Protein AF-A0A3R7THR3-F1 (afdb_monomer_lite)

pLDDT: mean 92.1, std 5.4, range [64.81, 97.94]

Radius of gyration: 26.48 Å; chains: 1; bounding box: 70×37×37 Å

Foldseek 3Di:
DDPVVVVVVVVVVVVVVVVVDDPDDDDDDDDPDPDPWDWPDDDQPDDPPDGDHDTHTDPVPDDPD

Structure (mmCIF, N/CA/C/O backbone):
data_AF-A0A3R7THR3-F1
#
_entry.id   AF-A0A3R7THR3-F1
#
loop_
_atom_site.group_PDB
_atom_site.id
_atom_site.type_symbol
_atom_site.label_atom_id
_atom_site.label_alt_id
_atom_site.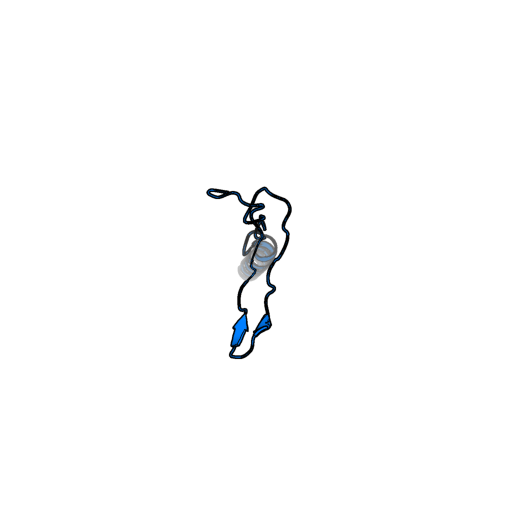label_comp_id
_atom_site.label_asym_id
_atom_site.label_entity_id
_atom_site.label_seq_id
_atom_site.pdbx_PDB_ins_code
_atom_site.Cartn_x
_atom_site.Cartn_y
_atom_site.Cartn_z
_atom_site.occupancy
_atom_site.B_iso_or_equiv
_atom_site.auth_seq_id
_atom_site.auth_comp_id
_atom_site.auth_asym_id
_atom_site.auth_atom_id
_atom_site.pdbx_PDB_model_num
ATOM 1 N N . MET A 1 1 ? 50.348 -21.645 -18.188 1.00 64.81 1 MET A N 1
ATOM 2 C CA . MET A 1 1 ? 49.642 -20.972 -17.073 1.00 64.81 1 MET A CA 1
ATOM 3 C C . MET A 1 1 ? 49.399 -22.000 -15.971 1.00 64.81 1 MET A C 1
ATOM 5 O O . MET A 1 1 ? 49.015 -23.112 -16.305 1.00 64.81 1 MET A O 1
ATOM 9 N N . ASN A 1 2 ? 49.697 -21.700 -14.702 1.00 89.69 2 ASN A N 1
ATOM 10 C CA . ASN A 1 2 ? 49.576 -22.683 -13.612 1.00 89.69 2 ASN A CA 1
ATOM 11 C C . ASN A 1 2 ? 48.090 -22.943 -13.281 1.00 89.69 2 ASN A C 1
ATOM 13 O O . ASN A 1 2 ? 47.300 -22.003 -13.213 1.00 89.69 2 ASN A O 1
ATOM 17 N N . LEU A 1 3 ? 47.708 -24.202 -13.053 1.00 87.38 3 LEU A N 1
ATOM 18 C CA . LEU A 1 3 ? 46.337 -24.591 -12.705 1.00 87.38 3 LEU A CA 1
ATOM 19 C C . LEU A 1 3 ? 45.818 -23.873 -11.446 1.00 87.38 3 LEU A C 1
ATOM 21 O O . LEU A 1 3 ? 44.645 -23.512 -11.382 1.00 87.38 3 LEU A O 1
ATOM 25 N N . SER A 1 4 ? 46.692 -23.621 -10.468 1.00 89.00 4 SER A N 1
ATOM 26 C CA . SER A 1 4 ? 46.355 -22.853 -9.261 1.00 89.00 4 SER A CA 1
ATOM 27 C C . SER A 1 4 ? 45.960 -21.408 -9.595 1.00 89.00 4 SER A C 1
ATOM 29 O O . SER A 1 4 ? 44.950 -20.896 -9.114 1.00 89.00 4 SER A O 1
ATOM 31 N N . PHE A 1 5 ? 46.700 -20.782 -10.513 1.00 90.88 5 PHE A N 1
ATOM 32 C CA . PHE A 1 5 ? 46.433 -19.421 -10.971 1.00 90.88 5 PHE A CA 1
ATOM 33 C C . PHE A 1 5 ? 45.086 -19.317 -11.704 1.00 90.88 5 PHE A C 1
ATOM 35 O O . PHE A 1 5 ? 44.315 -18.393 -11.453 1.00 90.88 5 PHE A O 1
ATOM 42 N N . LEU A 1 6 ? 44.757 -20.301 -12.550 1.00 91.50 6 LEU A N 1
ATOM 43 C CA . LEU A 1 6 ? 43.472 -20.342 -13.256 1.00 91.50 6 LEU A CA 1
ATOM 44 C C . LEU A 1 6 ? 42.282 -20.475 -12.288 1.00 91.50 6 LEU A C 1
ATOM 46 O O . LEU A 1 6 ? 41.267 -19.805 -12.467 1.00 91.50 6 LEU A O 1
ATOM 50 N N . LYS A 1 7 ? 42.413 -21.296 -11.238 1.00 91.31 7 LYS A N 1
ATOM 51 C CA . LYS A 1 7 ? 41.372 -21.446 -10.206 1.00 91.31 7 LYS A CA 1
ATOM 52 C C . LYS A 1 7 ? 41.139 -20.146 -9.440 1.00 91.31 7 LYS A C 1
ATOM 54 O O . LYS A 1 7 ? 39.988 -19.757 -9.254 1.00 91.31 7 LYS A O 1
ATOM 59 N N . LEU A 1 8 ? 42.216 -19.466 -9.043 1.00 93.75 8 LEU A N 1
ATOM 60 C CA . LEU A 1 8 ? 42.123 -18.191 -8.334 1.00 93.75 8 LEU A CA 1
ATOM 61 C C . LEU A 1 8 ? 41.453 -17.118 -9.202 1.00 93.75 8 LEU A C 1
ATOM 63 O O . LEU A 1 8 ? 40.548 -16.438 -8.729 1.00 93.75 8 LEU A O 1
ATOM 67 N N . SER A 1 9 ? 41.828 -17.034 -10.483 1.00 92.94 9 SER A N 1
ATOM 68 C CA . SER A 1 9 ? 41.202 -16.117 -11.444 1.00 92.94 9 SER A CA 1
ATOM 69 C C . SER A 1 9 ? 39.714 -16.403 -11.670 1.00 92.94 9 SER A C 1
ATOM 71 O O . SER A 1 9 ? 38.940 -15.482 -11.911 1.00 92.94 9 SER A O 1
ATOM 73 N N . CYS A 1 10 ? 39.301 -17.671 -11.631 1.00 94.06 10 CYS A N 1
ATOM 74 C CA . CYS A 1 10 ? 37.895 -18.038 -11.780 1.00 94.06 10 CYS A CA 1
ATOM 75 C C . CYS A 1 10 ? 37.088 -17.651 -10.530 1.00 94.06 10 CYS A C 1
ATOM 77 O O . CYS A 1 10 ? 36.000 -17.090 -10.639 1.00 94.06 10 CYS A O 1
ATOM 7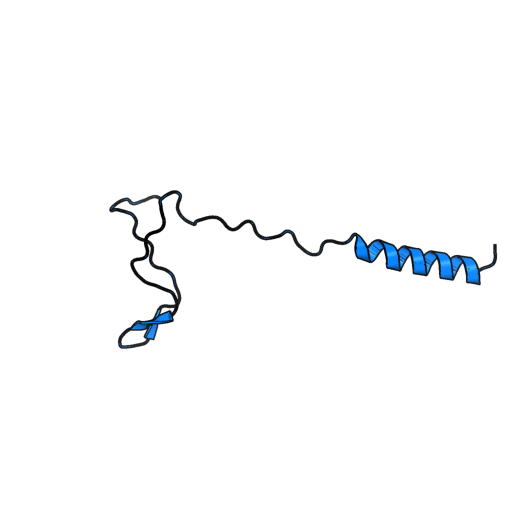9 N N . LEU A 1 11 ? 37.647 -17.877 -9.337 1.00 93.88 11 LEU A N 1
ATOM 80 C CA . LEU A 1 11 ? 36.998 -17.525 -8.074 1.00 93.88 11 LEU A CA 1
ATOM 81 C C . LEU A 1 11 ? 36.811 -16.008 -7.926 1.00 93.88 11 LEU A C 1
ATOM 83 O O . LEU A 1 11 ? 35.741 -15.563 -7.511 1.00 93.88 11 LEU A O 1
ATOM 87 N N . THR A 1 12 ? 37.817 -15.213 -8.302 1.00 94.00 12 THR A N 1
ATOM 88 C CA . THR A 1 12 ? 37.702 -13.747 -8.283 1.00 94.00 12 THR A CA 1
ATOM 89 C C . THR A 1 12 ? 36.643 -13.257 -9.264 1.00 94.00 12 THR A C 1
ATOM 91 O O . THR A 1 12 ? 35.849 -12.388 -8.913 1.00 94.00 12 THR A O 1
ATOM 94 N N . LEU A 1 13 ? 36.559 -13.849 -10.458 1.00 93.88 13 LEU A N 1
ATOM 95 C CA . LEU A 1 13 ? 35.525 -13.512 -11.435 1.00 93.88 13 LEU A CA 1
ATOM 96 C C . LEU A 1 13 ? 34.113 -13.828 -10.915 1.00 93.88 13 LEU A C 1
ATOM 98 O O . LEU A 1 13 ? 33.228 -12.979 -11.001 1.00 93.88 13 LEU A O 1
ATOM 102 N N . ILE A 1 14 ? 33.909 -15.011 -10.327 1.00 92.94 14 ILE A N 1
ATOM 103 C CA . ILE A 1 14 ? 32.619 -15.404 -9.734 1.00 92.94 14 ILE A CA 1
ATOM 104 C C . ILE A 1 14 ? 32.222 -14.431 -8.616 1.00 92.94 14 ILE A C 1
ATOM 106 O O . ILE A 1 14 ? 31.071 -13.998 -8.551 1.00 92.94 14 ILE A O 1
ATOM 110 N N . PHE A 1 15 ? 33.167 -14.036 -7.761 1.00 90.75 15 PHE A N 1
ATOM 111 C CA . PHE A 1 15 ? 32.916 -13.059 -6.702 1.00 90.75 15 PHE A CA 1
ATOM 112 C C . PHE A 1 15 ? 32.474 -11.697 -7.261 1.00 90.75 15 PHE A C 1
ATOM 114 O O . PHE A 1 15 ? 31.501 -11.122 -6.780 1.00 90.75 15 PHE A O 1
ATOM 121 N N . LEU A 1 16 ? 33.120 -11.214 -8.325 1.00 93.06 16 LEU A N 1
ATOM 122 C CA . LEU A 1 16 ? 32.786 -9.929 -8.949 1.00 93.06 16 LEU A CA 1
ATOM 123 C C . LEU A 1 16 ? 31.398 -9.919 -9.609 1.00 93.06 16 LEU A C 1
ATOM 125 O O . LEU A 1 16 ? 30.710 -8.899 -9.564 1.00 93.06 16 LEU A O 1
ATOM 129 N N . ILE A 1 17 ? 30.948 -11.047 -10.167 1.00 91.56 17 ILE A N 1
ATOM 130 C CA . ILE A 1 17 ? 29.621 -11.158 -10.799 1.00 91.56 17 ILE A CA 1
ATOM 131 C C . ILE A 1 17 ? 28.489 -10.936 -9.784 1.00 91.56 17 ILE A C 1
ATOM 133 O O . ILE A 1 17 ? 27.464 -10.354 -10.136 1.00 91.56 17 ILE A O 1
ATOM 137 N N . ASN A 1 18 ? 28.683 -11.312 -8.514 1.00 86.31 18 ASN A N 1
ATOM 138 C CA . ASN A 1 18 ? 27.660 -11.150 -7.475 1.00 86.31 18 ASN A CA 1
ATOM 139 C C . ASN A 1 18 ? 27.282 -9.678 -7.223 1.00 86.31 18 ASN A C 1
ATOM 141 O O . ASN A 1 18 ? 26.126 -9.399 -6.921 1.00 86.31 18 ASN A O 1
ATOM 145 N N . PHE A 1 19 ? 28.201 -8.724 -7.420 1.00 85.88 19 PHE A N 1
ATOM 146 C CA . PHE A 1 19 ? 27.914 -7.290 -7.250 1.00 85.88 19 PHE A CA 1
ATOM 147 C C . PHE A 1 19 ? 26.992 -6.708 -8.330 1.00 85.88 19 PHE A C 1
ATOM 149 O O . PHE A 1 19 ? 26.453 -5.618 -8.153 1.00 85.88 19 PHE A O 1
ATOM 156 N N . SER A 1 20 ? 26.818 -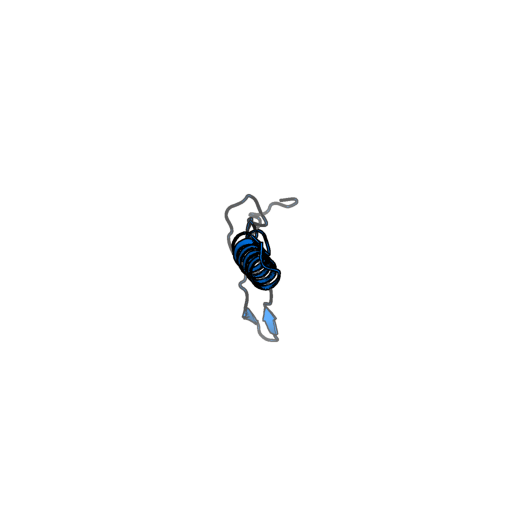7.412 -9.451 1.00 85.25 20 SER A N 1
ATOM 157 C CA . SER A 1 20 ? 25.969 -6.971 -10.566 1.00 85.25 20 SER A CA 1
ATOM 158 C C . SER A 1 20 ? 24.573 -7.602 -10.544 1.00 85.25 20 SER A C 1
ATOM 160 O O . SER A 1 20 ? 23.728 -7.255 -11.369 1.00 85.25 20 SER A O 1
ATOM 162 N N . LEU A 1 21 ? 24.311 -8.525 -9.615 1.00 86.44 21 LEU A N 1
ATOM 163 C CA . LEU A 1 21 ? 23.009 -9.171 -9.487 1.00 86.44 21 LEU A CA 1
ATOM 164 C C . LEU A 1 21 ? 22.043 -8.246 -8.737 1.00 86.44 21 LEU A C 1
ATOM 166 O O . LEU A 1 21 ? 22.305 -7.830 -7.611 1.00 86.44 21 LEU A O 1
ATOM 170 N N . LYS A 1 22 ? 20.894 -7.947 -9.350 1.00 87.31 22 LYS A N 1
ATOM 171 C CA . LYS A 1 22 ? 19.758 -7.306 -8.674 1.00 87.31 22 LYS A CA 1
ATOM 172 C C . LYS A 1 22 ? 18.681 -8.359 -8.419 1.00 87.31 22 LYS A C 1
ATOM 174 O O . LYS A 1 22 ? 18.185 -8.963 -9.362 1.00 87.31 22 LYS A O 1
ATOM 179 N N . SER A 1 23 ? 18.354 -8.585 -7.147 1.00 79.81 23 SER A N 1
ATOM 180 C CA . SER A 1 23 ? 17.437 -9.649 -6.698 1.00 79.81 23 SER A CA 1
ATOM 181 C C . SER A 1 23 ? 15.957 -9.319 -6.932 1.00 79.81 23 SER A C 1
ATOM 183 O O . SER A 1 23 ? 15.142 -10.217 -7.107 1.00 79.81 23 SER A O 1
ATOM 185 N N . GLN A 1 24 ? 15.592 -8.037 -6.983 1.00 82.50 24 GLN A N 1
ATOM 186 C CA . GLN A 1 24 ? 14.231 -7.596 -7.286 1.00 82.50 24 GLN A CA 1
ATOM 187 C C . GLN A 1 24 ? 14.216 -6.139 -7.749 1.00 82.50 24 GLN A C 1
ATOM 189 O O . GLN A 1 24 ? 15.087 -5.348 -7.382 1.00 82.50 24 GLN A O 1
ATOM 194 N N . ASN A 1 25 ? 13.218 -5.796 -8.562 1.00 83.94 25 ASN A N 1
ATOM 195 C CA . ASN A 1 25 ? 12.914 -4.404 -8.861 1.00 83.94 25 ASN A CA 1
ATOM 196 C C . ASN A 1 25 ? 12.216 -3.776 -7.654 1.00 83.94 25 ASN A C 1
ATOM 198 O O . ASN A 1 25 ? 11.385 -4.422 -7.016 1.00 83.94 25 ASN A O 1
ATOM 202 N N . GLU A 1 26 ? 12.526 -2.511 -7.379 1.00 86.12 26 GLU A N 1
ATOM 203 C CA . GLU A 1 26 ? 11.766 -1.725 -6.412 1.00 86.12 26 GLU A CA 1
ATOM 204 C C . GLU A 1 26 ? 10.287 -1.695 -6.829 1.00 86.12 26 GLU A C 1
ATOM 206 O O . GLU A 1 26 ? 9.987 -1.385 -7.992 1.00 86.12 26 GLU A O 1
ATOM 211 N N . PRO A 1 27 ? 9.348 -2.031 -5.928 1.00 87.00 27 PRO A N 1
ATOM 212 C CA . PRO A 1 27 ? 7.935 -1.982 -6.252 1.00 87.00 27 PRO A CA 1
ATOM 213 C C . PRO A 1 27 ? 7.535 -0.537 -6.549 1.00 87.00 27 PRO A C 1
ATOM 215 O O . PRO A 1 27 ? 7.764 0.380 -5.758 1.00 87.00 27 PRO A O 1
ATOM 218 N N . LYS A 1 28 ? 6.900 -0.325 -7.703 1.00 90.94 28 LYS A N 1
ATOM 219 C CA . LYS A 1 28 ? 6.299 0.966 -8.026 1.00 90.94 28 LYS A CA 1
ATOM 220 C C . LYS A 1 28 ? 4.972 1.080 -7.284 1.00 90.94 28 LYS A C 1
ATOM 222 O O . LYS A 1 28 ? 3.958 0.554 -7.736 1.00 90.94 28 LYS A O 1
ATOM 227 N N . TR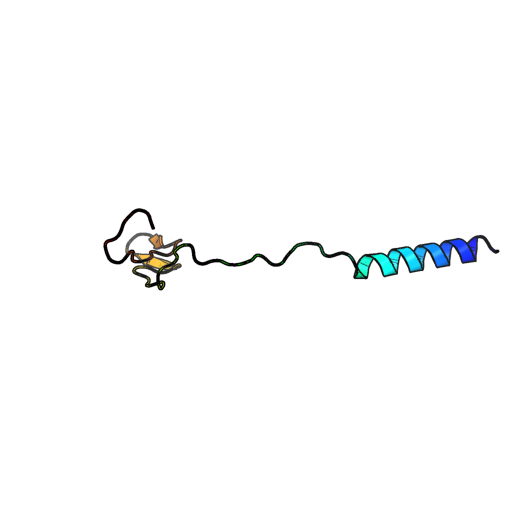P A 1 29 ? 4.985 1.770 -6.151 1.00 91.31 29 TRP A N 1
ATOM 228 C CA . TRP A 1 29 ? 3.769 2.089 -5.412 1.00 91.31 29 TRP A CA 1
ATOM 229 C C . TRP A 1 29 ? 2.895 3.036 -6.233 1.00 91.31 29 TRP A C 1
ATOM 231 O O . TRP A 1 29 ? 3.353 4.082 -6.696 1.00 91.31 29 TRP A O 1
ATOM 241 N N . VAL A 1 30 ? 1.636 2.656 -6.422 1.00 92.25 30 VAL A N 1
ATOM 242 C CA . VAL A 1 30 ? 0.624 3.463 -7.103 1.00 92.25 30 VAL A CA 1
ATOM 243 C C . VAL A 1 30 ? -0.569 3.635 -6.181 1.00 92.25 30 VAL A C 1
ATOM 245 O O . VAL A 1 30 ? -0.900 2.741 -5.403 1.00 92.25 30 VAL A O 1
ATOM 248 N N . SER A 1 31 ? -1.201 4.803 -6.258 1.00 93.25 31 SER A N 1
ATOM 249 C CA . SER A 1 31 ? -2.478 5.019 -5.588 1.00 93.25 31 SER A CA 1
ATOM 250 C C . SER A 1 31 ? -3.520 4.062 -6.179 1.00 93.25 31 SER A C 1
ATOM 252 O O . SER A 1 31 ? -3.553 3.914 -7.402 1.00 93.25 31 SER A O 1
ATOM 254 N N . PRO A 1 32 ? -4.381 3.432 -5.359 1.00 93.00 32 PRO A N 1
ATOM 255 C CA .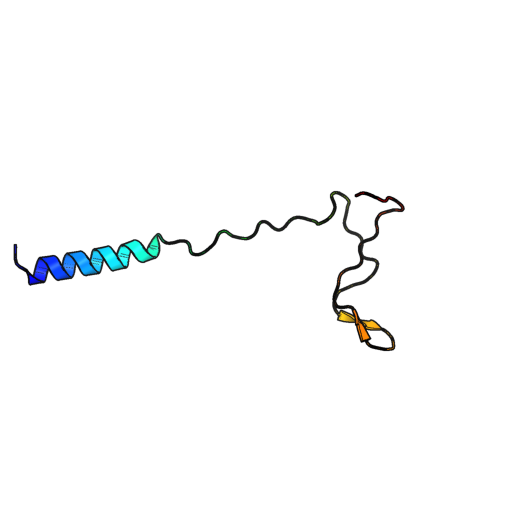 PRO A 1 32 ? -5.444 2.564 -5.863 1.00 93.00 32 PRO A CA 1
ATOM 256 C C . PRO A 1 32 ? -6.553 3.345 -6.580 1.00 93.00 32 PRO A C 1
ATOM 258 O O . PRO A 1 32 ? -7.388 2.731 -7.228 1.00 93.00 32 PRO A O 1
ATOM 261 N N . LEU A 1 33 ? -6.571 4.677 -6.449 1.00 94.19 33 LEU A N 1
ATOM 262 C CA . LEU A 1 33 ? -7.512 5.574 -7.112 1.00 94.19 33 LEU A CA 1
ATOM 263 C C . LEU A 1 33 ? -6.772 6.779 -7.701 1.00 94.19 33 LEU A C 1
ATOM 265 O O . LEU A 1 33 ? -5.837 7.303 -7.089 1.00 94.19 33 LEU A O 1
ATOM 269 N N . GLU A 1 34 ? -7.245 7.279 -8.840 1.00 92.94 34 GLU A N 1
ATOM 270 C CA . GLU A 1 34 ? -6.695 8.476 -9.503 1.00 92.94 34 GLU A CA 1
ATOM 271 C C . GLU A 1 34 ? -7.162 9.803 -8.871 1.00 92.94 34 GLU A C 1
ATOM 273 O O . GLU A 1 34 ? -6.792 10.889 -9.315 1.00 92.94 34 GLU A O 1
ATOM 278 N N . ILE A 1 35 ? -7.982 9.739 -7.819 1.00 94.31 35 ILE A N 1
ATOM 279 C CA . ILE A 1 35 ? -8.484 10.905 -7.084 1.00 94.31 35 ILE A CA 1
ATOM 280 C C . ILE A 1 35 ? -7.615 11.199 -5.851 1.00 94.31 35 ILE A C 1
ATOM 282 O O . ILE A 1 35 ? -6.969 10.288 -5.327 1.00 94.31 35 ILE A O 1
ATOM 286 N N . PRO A 1 36 ? -7.617 12.441 -5.323 1.00 94.44 36 PRO A N 1
ATOM 287 C CA . PRO A 1 36 ? -6.945 12.738 -4.063 1.00 94.44 36 PRO A CA 1
ATOM 288 C C . PRO A 1 36 ? -7.448 11.829 -2.941 1.00 94.44 36 PRO A C 1
ATOM 290 O O . PRO A 1 36 ? -8.648 11.784 -2.655 1.00 94.44 36 PRO A O 1
ATOM 293 N N . ILE A 1 37 ? -6.525 11.116 -2.298 1.00 95.00 37 ILE A N 1
ATOM 294 C CA . ILE A 1 37 ? -6.853 10.185 -1.222 1.00 95.00 37 ILE A CA 1
ATOM 295 C C . ILE A 1 37 ? -7.348 10.960 -0.003 1.00 95.00 37 ILE A C 1
ATOM 297 O O . ILE A 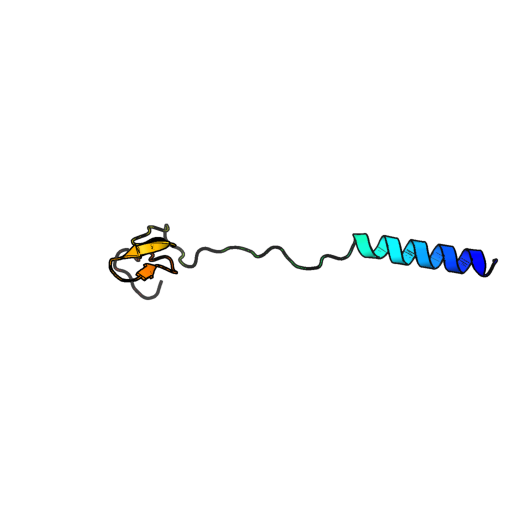1 37 ? -6.636 11.781 0.573 1.00 95.00 37 ILE A O 1
ATOM 301 N N . GLN A 1 38 ? -8.579 10.662 0.404 1.00 96.06 38 GLN A N 1
ATOM 302 C CA . GLN A 1 38 ? -9.165 11.120 1.657 1.00 96.06 38 GLN A CA 1
ATOM 303 C C . GLN A 1 38 ? -9.665 9.907 2.426 1.00 96.06 38 GLN A C 1
ATOM 305 O O . GLN A 1 38 ? -10.515 9.168 1.931 1.00 96.06 38 GLN A O 1
ATOM 310 N N . LEU A 1 39 ? -9.148 9.704 3.634 1.00 96.56 39 LEU A N 1
ATOM 311 C CA . LEU A 1 39 ? -9.514 8.553 4.448 1.00 96.56 39 LEU A CA 1
ATOM 312 C C . LEU A 1 39 ? -10.818 8.815 5.211 1.00 96.56 39 LEU A C 1
ATOM 314 O O . LEU A 1 39 ? -11.055 9.907 5.733 1.00 96.56 39 LEU A O 1
ATOM 318 N N . SER A 1 40 ? -11.679 7.805 5.270 1.00 96.44 40 SER A N 1
ATOM 319 C CA . SER A 1 40 ? -12.797 7.722 6.219 1.00 96.44 40 SER A CA 1
ATOM 320 C C . SER A 1 40 ? -12.524 6.751 7.366 1.00 96.44 40 SER A C 1
ATOM 322 O O . SER A 1 40 ? -13.264 6.784 8.342 1.00 96.44 40 SER A O 1
ATOM 324 N N . GLY A 1 41 ? -11.472 5.938 7.254 1.00 97.00 41 GLY A N 1
ATOM 325 C CA . GLY A 1 41 ? -11.010 5.001 8.274 1.00 97.00 41 GLY A CA 1
ATOM 326 C C . GLY A 1 41 ? -9.548 4.617 8.042 1.00 97.00 41 GLY A C 1
ATOM 327 O O . GLY A 1 41 ? -9.071 4.634 6.901 1.00 97.00 41 GLY A O 1
ATOM 328 N N . THR A 1 42 ? -8.822 4.321 9.121 1.00 97.12 42 THR A N 1
ATOM 329 C CA . THR A 1 42 ? -7.365 4.087 9.091 1.00 97.12 42 THR A CA 1
ATOM 330 C C . THR A 1 42 ? -6.986 2.676 9.529 1.00 97.12 42 THR A C 1
ATOM 332 O O . THR A 1 42 ? -7.687 2.052 10.325 1.00 97.12 42 THR A O 1
ATOM 335 N N . PHE A 1 43 ? -5.817 2.199 9.096 1.00 97.38 43 PHE A N 1
ATOM 336 C CA . PHE A 1 43 ? -5.259 0.942 9.588 1.00 97.38 43 PHE A CA 1
ATOM 337 C C . PHE A 1 43 ? -5.025 1.013 11.101 1.00 97.38 43 PHE A C 1
ATOM 339 O O . PHE A 1 43 ? -4.460 1.981 11.607 1.00 97.38 43 PHE A O 1
ATOM 346 N N . GLY A 1 44 ? -5.456 -0.019 11.822 1.00 96.44 44 GLY A N 1
ATOM 347 C CA . GLY A 1 44 ? -5.350 -0.113 13.275 1.00 96.44 44 GLY A CA 1
ATOM 348 C C . GLY A 1 44 ? -6.389 0.700 14.051 1.00 96.44 44 GLY A C 1
ATOM 349 O O . GLY A 1 44 ? -6.326 0.717 15.278 1.00 96.44 44 GLY A O 1
ATOM 350 N N . GLU A 1 45 ? -7.350 1.351 13.387 1.00 97.75 45 GLU A N 1
ATOM 351 C CA . GLU A 1 45 ? -8.447 2.048 14.067 1.00 97.75 45 GLU A CA 1
ATOM 352 C C . GLU A 1 45 ? -9.211 1.069 14.973 1.00 97.75 45 GLU A C 1
ATOM 354 O O . GLU A 1 45 ? -9.740 0.054 14.509 1.00 97.75 45 GLU A O 1
ATOM 359 N N . LEU A 1 46 ? -9.254 1.358 16.276 1.00 96.81 46 LEU A N 1
ATOM 360 C CA . LEU A 1 46 ? -10.005 0.559 17.238 1.00 96.81 46 LEU A CA 1
ATOM 361 C C . LEU A 1 46 ? -11.497 0.848 17.100 1.00 96.81 46 LEU A C 1
ATOM 363 O O . LEU A 1 46 ? -11.944 1.989 17.204 1.00 96.81 46 LEU A O 1
ATOM 367 N N . ARG A 1 47 ? -12.273 -0.216 16.925 1.00 92.62 47 ARG A N 1
ATOM 368 C CA . ARG A 1 47 ? -13.733 -0.212 16.993 1.00 92.62 47 ARG A CA 1
ATOM 369 C C . ARG A 1 47 ? -14.152 -1.053 18.184 1.00 92.62 47 ARG A C 1
ATOM 371 O O . ARG A 1 47 ? -13.357 -1.822 18.716 1.00 92.62 47 ARG A O 1
ATOM 378 N N . ASN A 1 48 ? -15.413 -0.936 18.586 1.00 95.12 48 ASN A N 1
ATOM 379 C CA . ASN A 1 48 ? -15.903 -1.547 19.826 1.00 95.12 48 ASN A CA 1
ATOM 380 C C . ASN A 1 48 ? -15.535 -3.037 19.982 1.00 95.12 48 ASN A C 1
ATOM 382 O O . ASN A 1 48 ? -15.292 -3.478 21.099 1.00 95.12 48 ASN A O 1
ATOM 386 N N . ASN A 1 49 ? -15.451 -3.797 18.878 1.00 94.00 49 ASN A N 1
ATOM 387 C CA . ASN A 1 49 ? -15.271 -5.253 18.917 1.00 94.00 49 ASN A CA 1
ATOM 388 C C . ASN A 1 49 ? -14.038 -5.777 18.145 1.00 94.00 49 ASN A C 1
ATOM 390 O O . ASN A 1 49 ? -13.854 -6.989 18.085 1.00 94.00 49 ASN A O 1
ATOM 394 N N . HIS A 1 50 ? -13.241 -4.922 17.493 1.00 96.50 50 HIS A N 1
ATOM 395 C CA . HIS A 1 50 ? -12.068 -5.327 16.692 1.00 96.50 50 HIS A CA 1
ATOM 396 C C . HIS A 1 50 ? -11.226 -4.109 16.278 1.00 96.50 50 HIS A C 1
ATOM 398 O O . HIS A 1 50 ? -11.665 -2.969 16.417 1.00 96.50 50 HIS A O 1
ATOM 404 N N . PHE A 1 51 ? -10.040 -4.345 15.713 1.00 97.38 51 PHE A N 1
ATOM 405 C CA . PHE A 1 51 ? -9.269 -3.313 15.016 1.00 97.38 51 PHE A CA 1
ATOM 406 C C . PHE A 1 51 ? -9.519 -3.376 13.502 1.00 97.38 51 PHE A C 1
ATOM 408 O O . PHE A 1 51 ? -9.712 -4.452 12.933 1.00 97.38 51 PHE A O 1
ATOM 415 N N . HIS A 1 52 ? -9.502 -2.226 12.838 1.00 97.94 52 HIS A N 1
ATOM 416 C CA . HIS A 1 52 ? -9.642 -2.124 11.390 1.00 97.94 52 HIS A CA 1
ATOM 417 C C . HIS A 1 52 ? -8.322 -2.486 10.685 1.00 97.94 52 HIS A C 1
ATOM 419 O O . HIS A 1 52 ? -7.321 -1.798 10.854 1.00 97.94 52 HIS A O 1
ATOM 425 N N . ALA A 1 53 ? -8.293 -3.545 9.873 1.00 97.38 53 ALA A N 1
ATOM 426 C CA . ALA A 1 53 ? -7.071 -4.022 9.206 1.00 97.38 53 ALA A CA 1
ATOM 427 C C . ALA A 1 53 ? -6.828 -3.430 7.798 1.00 97.38 53 ALA A C 1
ATOM 429 O O . ALA A 1 53 ? -5.950 -3.907 7.082 1.00 97.38 53 ALA A O 1
ATOM 430 N N . GLY A 1 54 ? -7.605 -2.424 7.383 1.00 96.31 54 GLY A N 1
ATOM 431 C CA . GLY A 1 54 ? -7.560 -1.827 6.043 1.00 96.31 54 GLY A CA 1
ATOM 432 C C . GLY A 1 54 ? -7.373 -0.306 6.026 1.00 96.31 54 GLY A C 1
ATOM 433 O O . GLY A 1 54 ? -6.939 0.303 7.001 1.00 96.31 54 GLY A O 1
ATOM 434 N N . LEU A 1 55 ? -7.689 0.299 4.882 1.00 97.00 55 LEU A N 1
ATOM 435 C CA . LEU A 1 55 ? -7.819 1.744 4.702 1.00 97.00 55 LEU A CA 1
ATOM 436 C C . LEU A 1 55 ? -9.123 2.004 3.949 1.00 97.00 55 LEU A C 1
ATOM 438 O O . LEU A 1 55 ? -9.293 1.505 2.836 1.00 97.00 55 LEU A O 1
ATOM 442 N N . ASP A 1 56 ? -10.009 2.813 4.522 1.00 96.25 56 ASP A N 1
ATOM 443 C CA . ASP A 1 56 ? -11.260 3.198 3.868 1.00 96.25 56 ASP A CA 1
ATOM 444 C C . ASP A 1 56 ? -11.053 4.540 3.153 1.00 96.25 56 ASP A C 1
ATOM 446 O O . ASP A 1 56 ? -10.777 5.555 3.800 1.00 96.25 56 ASP A O 1
ATOM 450 N N . ILE A 1 57 ? -11.186 4.565 1.823 1.00 97.00 57 ILE A N 1
ATOM 451 C CA . ILE A 1 57 ? -10.971 5.763 0.998 1.00 97.00 57 ILE A CA 1
ATOM 452 C C . ILE A 1 57 ? -12.313 6.315 0.507 1.00 97.00 57 ILE A C 1
ATOM 454 O O . ILE A 1 57 ? -13.128 5.604 -0.080 1.00 97.00 57 ILE A O 1
ATOM 458 N N . ARG A 1 58 ? -12.536 7.617 0.703 1.00 96.12 58 ARG A N 1
ATOM 459 C CA . ARG A 1 58 ? -13.732 8.321 0.227 1.00 96.12 58 ARG A CA 1
ATOM 460 C C . ARG A 1 58 ? -13.708 8.460 -1.296 1.00 96.12 58 ARG A C 1
ATOM 462 O O . ARG A 1 58 ? -12.754 8.985 -1.859 1.00 96.12 58 ARG A O 1
ATOM 469 N N . THR A 1 59 ? -14.813 8.108 -1.953 1.00 96.00 59 THR A N 1
ATOM 470 C CA . THR A 1 59 ? -14.962 8.180 -3.422 1.00 96.00 59 THR A CA 1
ATOM 471 C C . THR A 1 59 ? -15.585 9.485 -3.932 1.00 96.00 59 THR A C 1
ATOM 473 O O . THR A 1 59 ? -15.831 9.637 -5.128 1.00 96.00 59 THR A O 1
ATOM 476 N N . GLN A 1 60 ? -15.890 10.432 -3.035 1.00 94.44 60 GLN A N 1
ATOM 477 C CA . GLN A 1 60 ? -16.611 11.676 -3.355 1.00 94.44 60 GLN A CA 1
ATOM 478 C C . GLN A 1 60 ? -17.986 11.427 -4.013 1.00 94.44 60 GLN A C 1
ATOM 480 O O . GLN A 1 60 ? -18.419 12.189 -4.872 1.00 94.44 60 GLN A O 1
ATOM 485 N N . GLY A 1 61 ? -18.664 10.336 -3.639 1.00 94.19 61 GLY A N 1
ATOM 486 C CA . GLY A 1 61 ? -19.986 9.980 -4.171 1.00 94.19 61 GLY A CA 1
ATOM 487 C C . GLY A 1 61 ? -19.963 9.339 -5.562 1.00 94.19 61 GLY A C 1
ATOM 488 O O . GLY A 1 61 ? -21.020 9.154 -6.159 1.00 94.19 61 GLY A O 1
ATOM 489 N N . ARG A 1 62 ? -18.780 8.987 -6.082 1.00 93.38 62 ARG A N 1
ATOM 490 C CA . ARG A 1 62 ? -18.613 8.292 -7.366 1.00 93.38 62 ARG A CA 1
ATOM 491 C C . ARG A 1 62 ? -18.430 6.787 -7.169 1.00 93.38 62 ARG A C 1
ATOM 493 O O . ARG A 1 62 ? -18.020 6.332 -6.101 1.00 93.38 62 ARG A O 1
ATOM 500 N N . GLN A 1 63 ? -18.740 6.029 -8.214 1.00 91.25 63 GLN A N 1
ATOM 501 C CA . GLN A 1 63 ? -18.557 4.578 -8.310 1.00 91.25 63 GLN A CA 1
ATOM 502 C C . GLN A 1 63 ? -17.820 4.267 -9.620 1.00 91.25 63 GLN A C 1
ATOM 504 O O . GLN A 1 63 ? -17.886 5.070 -10.549 1.00 91.25 63 GLN A O 1
ATOM 509 N N . GLY A 1 64 ? -17.134 3.122 -9.695 1.00 89.69 64 GLY A N 1
ATOM 510 C CA . GLY A 1 64 ? -16.347 2.737 -10.876 1.00 89.69 64 GLY A CA 1
ATOM 511 C C . GLY A 1 64 ? -15.081 3.577 -11.090 1.00 89.69 64 GLY A C 1
ATOM 512 O O . GLY A 1 64 ? -14.699 3.802 -12.234 1.00 89.69 64 GLY A O 1
ATOM 513 N N . LEU A 1 65 ? -14.503 4.086 -9.996 1.00 84.62 65 LEU A N 1
ATOM 514 C CA . LEU A 1 65 ? -13.195 4.746 -9.974 1.00 84.62 65 LEU A CA 1
ATOM 515 C C . LEU A 1 65 ? -12.049 3.736 -10.078 1.00 84.62 65 LEU A C 1
ATOM 517 O O . LEU A 1 65 ? -12.267 2.574 -9.665 1.00 84.62 65 LEU A O 1
#

Secondary structure (DSSP, 8-state):
--HHHHHHHHHHHHHHHHTT----PPP----SSSSPP-EEE-TT-EETTEE--S-EE--TT----

Sequence (65 aa):
MNLSFLKLSCLTLIFLINFSLKSQNEPKWVSPLEIPIQLSGTFGELRNNHFHAGLDIRTQGRQGL